Protein AF-A0A316HI38-F1 (afdb_monomer)

Secondary structure (DSSP, 8-state):
------PPPPP---HHHHHHHHHHHHHHHHHHHHTTTTS--------SS-HHHHHHHHHHHT--SS-S-EEEEEEE-S-HHHHHHHHHHHHHHHHHHHHHT-SSEEEEEEE-TT--HHHHHHHHHHHTSTTEEEEEETTEEEEEE---

Structure (mmCIF, N/CA/C/O backbone):
data_AF-A0A316HI38-F1
#
_entry.id   AF-A0A316HI38-F1
#
loop_
_atom_site.group_PDB
_atom_site.id
_atom_site.type_symbol
_atom_site.label_atom_id
_atom_site.label_alt_id
_atom_site.label_comp_id
_atom_site.label_asym_id
_atom_site.label_entity_id
_atom_site.label_seq_id
_atom_site.pdbx_PDB_ins_code
_atom_site.Cartn_x
_atom_site.Cartn_y
_atom_site.Cartn_z
_atom_site.occupancy
_atom_site.B_iso_or_equiv
_atom_site.auth_seq_id
_atom_site.auth_comp_id
_atom_site.auth_asym_id
_atom_site.auth_atom_id
_atom_site.pdbx_PDB_model_num
ATOM 1 N N . MET A 1 1 ? 9.269 25.932 -78.748 1.00 36.50 1 MET A N 1
ATOM 2 C CA . MET A 1 1 ? 9.273 25.016 -77.583 1.00 36.50 1 MET A CA 1
ATOM 3 C C . MET A 1 1 ? 10.674 24.999 -76.986 1.00 36.50 1 MET A C 1
ATOM 5 O O . MET A 1 1 ? 11.593 24.577 -77.672 1.00 36.50 1 MET A O 1
ATOM 9 N N . LYS A 1 2 ? 10.865 25.524 -75.768 1.00 38.91 2 LYS A N 1
ATOM 10 C CA . LYS A 1 2 ? 12.131 25.414 -75.020 1.00 38.91 2 LYS A CA 1
ATOM 11 C C . LYS A 1 2 ? 11.947 24.334 -73.958 1.00 38.91 2 LYS A C 1
ATOM 13 O O . LYS A 1 2 ? 11.088 24.471 -73.094 1.00 38.91 2 LYS A O 1
ATOM 18 N N . ILE A 1 3 ? 12.712 23.255 -74.073 1.00 50.38 3 ILE A N 1
ATOM 19 C CA . ILE A 1 3 ? 12.741 22.153 -73.110 1.00 50.38 3 ILE A CA 1
ATOM 20 C C . ILE A 1 3 ? 13.570 22.635 -71.913 1.00 50.38 3 ILE A C 1
ATOM 22 O O . ILE A 1 3 ? 14.708 23.068 -72.085 1.00 50.38 3 ILE A O 1
ATOM 26 N N . LEU A 1 4 ? 12.977 22.623 -70.718 1.00 57.31 4 LEU A N 1
ATOM 27 C CA . LEU A 1 4 ? 13.650 22.959 -69.464 1.00 57.31 4 LEU A CA 1
ATOM 28 C C . LEU A 1 4 ? 14.751 21.923 -69.195 1.00 57.31 4 LEU A C 1
ATOM 30 O O . LEU A 1 4 ? 14.461 20.767 -68.896 1.00 57.31 4 LEU A O 1
ATOM 34 N N . SER A 1 5 ? 16.016 22.328 -69.309 1.00 60.38 5 SER A N 1
ATOM 35 C CA . SER A 1 5 ? 17.150 21.507 -68.888 1.00 60.38 5 SER A CA 1
ATOM 36 C C . SER A 1 5 ? 17.231 21.513 -67.361 1.00 60.38 5 SER A C 1
ATOM 38 O O . SER A 1 5 ? 17.605 22.523 -66.763 1.00 60.38 5 SER A O 1
ATOM 40 N N . ILE A 1 6 ? 16.876 20.398 -66.725 1.00 65.81 6 ILE A N 1
ATOM 41 C CA . ILE A 1 6 ? 17.069 20.199 -65.286 1.00 65.81 6 ILE A CA 1
ATOM 42 C C . ILE A 1 6 ? 18.576 20.069 -65.041 1.00 65.81 6 ILE A C 1
ATOM 44 O O . ILE A 1 6 ? 19.196 19.080 -65.428 1.00 65.81 6 ILE A O 1
ATOM 48 N N . THR A 1 7 ? 19.186 21.082 -64.432 1.00 66.31 7 THR A N 1
ATOM 49 C CA . THR A 1 7 ? 20.578 21.021 -63.984 1.00 66.31 7 THR A CA 1
ATOM 50 C C . THR A 1 7 ? 20.697 20.042 -62.809 1.00 66.31 7 THR A C 1
ATOM 52 O O . THR A 1 7 ? 19.898 20.111 -61.872 1.00 66.31 7 THR A O 1
ATOM 55 N N . PRO A 1 8 ? 21.670 19.112 -62.814 1.00 66.25 8 PRO A N 1
ATOM 56 C CA . PRO A 1 8 ? 21.827 18.163 -61.719 1.00 66.25 8 PRO A CA 1
ATOM 57 C C . PRO A 1 8 ? 22.230 18.893 -60.431 1.00 66.25 8 PRO A C 1
ATOM 59 O O . PRO A 1 8 ? 23.181 19.676 -60.410 1.00 66.25 8 PRO A O 1
ATOM 62 N N . HIS A 1 9 ? 21.501 18.628 -59.344 1.00 67.31 9 HIS A N 1
ATOM 63 C CA . HIS A 1 9 ? 21.773 19.204 -58.029 1.00 67.31 9 HIS A CA 1
ATOM 64 C C . HIS A 1 9 ? 23.170 18.783 -57.540 1.00 67.31 9 HIS A C 1
ATOM 66 O O . HIS A 1 9 ? 23.502 17.597 -57.487 1.00 67.31 9 HIS A O 1
ATOM 72 N N . LYS A 1 10 ? 24.001 19.756 -57.152 1.00 66.81 10 LYS A N 1
ATOM 73 C CA . LYS A 1 10 ? 25.351 19.515 -56.621 1.00 66.81 10 LYS A CA 1
ATOM 74 C C . LYS A 1 10 ? 25.238 18.785 -55.273 1.00 66.81 10 LYS A C 1
ATOM 76 O O . LYS A 1 10 ? 24.466 19.213 -54.416 1.00 66.81 10 LYS A O 1
ATOM 81 N N . ARG A 1 11 ? 25.954 17.669 -55.074 1.00 64.50 11 ARG A N 1
ATOM 82 C CA . ARG A 1 11 ? 25.925 16.922 -53.799 1.00 64.50 11 ARG A CA 1
ATOM 83 C C . ARG A 1 11 ? 26.519 17.787 -52.687 1.00 64.50 11 ARG A C 1
ATOM 85 O O . ARG A 1 11 ? 27.689 18.155 -52.750 1.00 64.50 11 ARG A O 1
ATOM 92 N N . VAL A 1 12 ? 25.716 18.105 -51.677 1.00 67.88 12 VAL A N 1
ATOM 93 C CA . VAL A 1 12 ? 26.179 18.803 -50.475 1.00 67.88 12 VAL A CA 1
ATOM 94 C C . VAL A 1 12 ? 26.762 17.750 -49.529 1.00 67.88 12 VAL A C 1
ATOM 96 O O . VAL A 1 12 ? 26.020 17.049 -48.847 1.00 67.88 12 VAL A O 1
ATOM 99 N N . SER A 1 13 ? 28.089 17.596 -49.507 1.00 67.06 13 SER A N 1
ATOM 100 C CA . SER A 1 13 ? 28.767 16.783 -48.486 1.00 67.06 13 SER A CA 1
ATOM 101 C C . SER A 1 13 ? 28.837 17.575 -47.185 1.00 67.06 13 SER A C 1
ATOM 103 O O . SER A 1 13 ? 29.792 18.305 -46.936 1.00 67.06 13 SER A O 1
ATOM 105 N N . TYR A 1 14 ? 27.797 17.456 -46.363 1.00 68.50 14 TYR A N 1
ATOM 106 C CA . TYR A 1 14 ? 27.728 18.091 -45.048 1.00 68.50 14 TYR A CA 1
ATOM 107 C C . TYR A 1 14 ? 28.267 17.142 -43.965 1.00 68.50 14 TYR A C 1
ATOM 109 O O . TYR A 1 14 ? 27.553 16.667 -43.083 1.00 68.50 14 TYR A O 1
ATOM 117 N N . THR A 1 15 ? 29.561 16.839 -44.059 1.00 71.75 15 THR A N 1
ATOM 118 C CA . THR A 1 15 ? 30.320 16.012 -43.108 1.00 71.75 15 THR A CA 1
ATOM 119 C C . THR A 1 15 ? 30.209 16.459 -41.642 1.00 71.75 15 THR A C 1
ATOM 121 O O . THR A 1 15 ? 29.993 15.587 -40.799 1.00 71.75 15 THR A O 1
ATOM 124 N N . PRO A 1 16 ? 30.279 17.761 -41.283 1.00 76.56 16 PRO A N 1
ATOM 125 C CA . PRO A 1 16 ? 30.122 18.166 -39.883 1.00 76.56 16 PRO A CA 1
ATOM 126 C C . PRO A 1 16 ? 28.697 17.950 -39.352 1.00 76.56 16 PRO A C 1
ATOM 128 O O . PRO A 1 16 ? 28.524 17.629 -38.177 1.00 76.56 16 PRO A O 1
ATOM 131 N N . GLY A 1 17 ? 27.671 18.040 -40.205 1.00 75.25 17 GLY A N 1
ATOM 132 C CA . GLY A 1 17 ? 26.301 17.732 -39.791 1.00 75.25 17 GLY A CA 1
ATOM 133 C C . GLY A 1 17 ? 26.053 16.252 -39.571 1.00 75.25 17 GLY A C 1
ATOM 134 O O . GLY A 1 17 ? 25.304 15.914 -38.668 1.00 75.25 17 GLY A O 1
ATOM 135 N N . LEU A 1 18 ? 26.713 15.369 -40.326 1.00 81.44 18 LEU A N 1
ATOM 136 C CA . LEU A 1 18 ? 26.660 13.924 -40.079 1.00 81.44 18 LEU A CA 1
ATOM 137 C C . LEU A 1 18 ? 27.252 13.560 -38.713 1.00 81.44 18 LEU A C 1
ATOM 139 O O . LEU A 1 18 ? 26.682 12.741 -37.996 1.00 81.44 18 LEU A O 1
ATOM 143 N N . ILE A 1 19 ? 28.351 14.212 -38.325 1.00 83.94 19 ILE A N 1
ATOM 144 C CA . ILE A 1 19 ? 28.942 14.042 -36.992 1.00 83.94 19 ILE A CA 1
ATOM 145 C C . ILE A 1 19 ? 27.967 14.538 -35.921 1.00 83.94 19 ILE A C 1
ATOM 147 O O . ILE A 1 19 ? 27.699 13.818 -34.964 1.00 83.94 19 ILE A O 1
ATOM 151 N N . SER A 1 20 ? 27.385 15.728 -36.098 1.00 85.25 20 SER A N 1
ATOM 152 C CA . SER A 1 20 ? 26.394 16.274 -35.161 1.00 85.25 20 SER A CA 1
ATOM 153 C C . SER A 1 20 ? 25.150 15.383 -35.043 1.00 85.25 20 SER A C 1
ATOM 155 O O . SER A 1 20 ? 24.685 15.124 -33.934 1.00 85.25 20 SER A O 1
ATOM 157 N N . LEU A 1 21 ? 24.669 14.838 -36.164 1.00 83.88 21 LEU A N 1
ATOM 158 C CA . LEU A 1 21 ? 23.489 13.978 -36.231 1.00 83.88 21 LEU A CA 1
ATOM 159 C C . LEU A 1 21 ? 23.661 12.680 -35.433 1.00 83.88 21 LEU A C 1
ATOM 161 O O . LEU A 1 21 ? 22.684 12.166 -34.901 1.00 83.88 21 LEU A O 1
ATOM 165 N N . ILE A 1 22 ? 24.888 12.163 -35.328 1.00 87.38 22 ILE A N 1
ATOM 166 C CA . ILE A 1 22 ? 25.195 10.951 -34.556 1.00 87.38 22 ILE A CA 1
ATOM 167 C C . ILE A 1 22 ? 25.560 11.302 -33.109 1.00 87.38 22 ILE A C 1
ATOM 169 O O . ILE A 1 22 ? 25.130 10.626 -32.176 1.00 87.38 22 ILE A O 1
ATOM 173 N N . LEU A 1 23 ? 26.330 12.371 -32.896 1.00 92.50 23 LEU A N 1
ATOM 174 C CA . LEU A 1 23 ? 26.828 12.736 -31.571 1.00 92.50 23 LEU A CA 1
ATOM 175 C C . LEU A 1 23 ? 25.701 13.195 -30.640 1.00 92.50 23 LEU A C 1
ATOM 177 O O . LEU A 1 23 ? 25.689 12.835 -29.466 1.00 92.50 23 LEU A O 1
ATOM 181 N N . LEU A 1 24 ? 24.741 13.964 -31.157 1.00 89.88 24 LEU A N 1
ATOM 182 C CA . LEU A 1 24 ? 23.651 14.534 -30.368 1.00 89.88 24 LEU A CA 1
ATOM 183 C C . LEU A 1 24 ? 22.733 13.468 -29.729 1.00 89.88 24 LEU A C 1
ATOM 185 O O . LEU A 1 24 ? 22.514 13.543 -28.517 1.00 89.88 24 LEU A O 1
ATOM 189 N N . PRO A 1 25 ? 22.233 12.445 -30.456 1.00 89.25 25 PRO A N 1
ATOM 190 C CA . PRO A 1 25 ? 21.433 11.385 -29.844 1.00 89.25 25 PRO A CA 1
ATOM 191 C C . PRO A 1 25 ? 22.247 10.517 -28.879 1.00 89.25 25 PRO A C 1
ATOM 193 O O . PRO A 1 25 ? 21.729 10.143 -27.829 1.00 89.25 25 PRO A O 1
ATOM 196 N N . VAL A 1 26 ? 23.524 10.242 -29.167 1.00 93.25 26 VAL A N 1
ATOM 197 C CA . VAL A 1 26 ? 24.386 9.471 -28.253 1.00 93.25 26 VAL A CA 1
ATOM 198 C C . VAL A 1 26 ? 24.624 10.235 -26.949 1.00 93.25 26 VAL A C 1
ATOM 200 O O . VAL A 1 26 ? 24.457 9.670 -25.869 1.00 93.25 26 VAL A O 1
ATOM 203 N N . LEU A 1 27 ? 24.942 11.530 -27.028 1.00 92.50 27 LEU A N 1
ATOM 204 C CA . LEU A 1 27 ? 25.118 12.384 -25.852 1.00 92.50 27 LEU A CA 1
ATOM 205 C C . LEU A 1 27 ? 23.819 12.476 -25.036 1.00 92.50 27 LEU A C 1
ATOM 207 O O . LEU A 1 27 ? 23.855 12.402 -23.809 1.00 92.50 27 LEU A O 1
ATOM 211 N N . CYS A 1 28 ? 22.671 12.575 -25.714 1.00 88.62 28 CYS A N 1
ATOM 212 C CA . CYS A 1 28 ? 21.353 12.574 -25.086 1.00 88.62 28 CYS A CA 1
ATOM 213 C C . CYS A 1 28 ? 21.091 11.271 -24.314 1.00 88.62 28 CYS A C 1
ATOM 215 O O . CYS A 1 28 ? 20.712 11.312 -23.143 1.00 88.62 28 CYS A O 1
ATOM 217 N N . LEU A 1 29 ? 21.367 10.111 -24.918 1.00 90.81 29 LEU A N 1
ATOM 218 C CA . LEU A 1 29 ? 21.215 8.813 -24.254 1.00 90.81 29 LEU A CA 1
ATOM 219 C C . LEU A 1 29 ? 22.140 8.675 -23.040 1.00 90.81 29 LEU A C 1
ATOM 221 O O . LEU A 1 29 ? 21.691 8.238 -21.981 1.00 90.81 29 LEU A O 1
ATOM 225 N N . VAL A 1 30 ? 23.405 9.090 -23.158 1.00 91.25 30 VAL A N 1
ATOM 226 C CA . VAL A 1 30 ? 24.363 9.069 -22.041 1.00 91.25 30 VAL A CA 1
ATOM 227 C C . VAL A 1 30 ? 23.895 9.975 -20.901 1.00 91.25 30 VAL A C 1
ATOM 229 O O . VAL A 1 30 ? 23.913 9.562 -19.741 1.00 91.25 30 VAL A O 1
ATOM 232 N N . PHE A 1 31 ? 23.427 11.183 -21.217 1.00 91.12 31 PHE A N 1
ATOM 233 C CA . PHE A 1 31 ? 22.903 12.124 -20.230 1.00 91.12 31 PHE A CA 1
ATOM 234 C C . PHE A 1 31 ? 21.671 11.563 -19.504 1.00 91.12 31 PHE A C 1
ATOM 236 O O . PHE A 1 31 ? 21.617 11.553 -18.273 1.00 91.12 31 PHE A O 1
ATOM 243 N N . LEU A 1 32 ? 20.705 11.019 -20.248 1.00 86.06 32 LEU A N 1
ATOM 244 C CA . LEU A 1 32 ? 19.498 10.409 -19.683 1.00 86.06 32 LEU A CA 1
ATOM 245 C C . LEU A 1 32 ? 19.809 9.154 -18.846 1.00 86.06 32 LEU A C 1
ATOM 247 O O . LEU A 1 32 ? 19.159 8.914 -17.823 1.00 86.06 32 LEU A O 1
ATOM 251 N N . HIS A 1 33 ? 20.832 8.387 -19.231 1.00 85.19 33 HIS A N 1
ATOM 252 C CA . HIS A 1 33 ? 21.315 7.237 -18.469 1.00 85.19 33 HIS A CA 1
ATOM 253 C C . HIS A 1 33 ? 21.944 7.654 -17.131 1.00 85.19 33 HIS A C 1
ATOM 255 O O . HIS A 1 33 ? 21.612 7.075 -16.095 1.00 85.19 33 HIS A O 1
ATOM 261 N N . GLN A 1 34 ? 22.784 8.697 -17.110 1.00 85.19 34 GLN A N 1
ATOM 262 C CA . GLN A 1 34 ? 23.355 9.235 -15.863 1.00 85.19 34 GLN A CA 1
ATOM 263 C C . GLN A 1 34 ? 22.271 9.736 -14.899 1.00 85.19 34 GLN A C 1
ATOM 265 O O . GLN A 1 34 ? 22.357 9.517 -13.691 1.00 85.19 34 GLN A O 1
ATOM 270 N N . GLN A 1 35 ? 21.205 10.328 -15.440 1.00 82.38 35 GLN A N 1
ATOM 271 C CA . GLN A 1 35 ? 20.041 10.785 -14.678 1.00 82.38 35 GLN A CA 1
ATOM 272 C C . GLN A 1 35 ? 19.120 9.639 -14.214 1.00 82.38 35 GLN A C 1
ATOM 274 O O . GLN A 1 35 ? 18.066 9.896 -13.632 1.00 82.38 35 GLN A O 1
ATOM 279 N N . LYS A 1 36 ? 19.488 8.369 -14.465 1.00 76.88 36 LYS A N 1
ATOM 280 C CA . LYS A 1 36 ? 18.723 7.163 -14.097 1.00 76.88 36 LYS A CA 1
ATOM 281 C C . LYS A 1 36 ? 17.269 7.184 -14.606 1.00 76.88 36 LYS A C 1
ATOM 283 O O . LYS A 1 36 ? 16.421 6.495 -14.044 1.00 76.88 36 LYS A O 1
ATOM 288 N N . LYS A 1 37 ? 16.976 7.937 -15.676 1.00 69.69 37 LYS A N 1
ATOM 289 C CA . LYS A 1 37 ? 15.613 8.113 -16.216 1.00 69.69 37 LYS A CA 1
ATOM 290 C C . LYS A 1 37 ? 15.070 6.865 -16.914 1.00 69.69 37 LYS A C 1
ATOM 292 O O . LYS A 1 37 ? 13.863 6.712 -17.011 1.00 69.69 37 LYS A O 1
ATOM 297 N N . PHE A 1 38 ? 15.947 5.955 -17.339 1.00 68.88 38 PHE A N 1
ATOM 298 C CA . PHE A 1 38 ? 15.568 4.659 -17.917 1.00 68.88 38 PHE A CA 1
ATOM 299 C C . PHE A 1 38 ? 15.366 3.554 -16.879 1.00 68.88 38 PHE A C 1
ATOM 301 O O . PHE A 1 38 ? 15.211 2.389 -17.242 1.00 68.88 38 PHE A O 1
ATOM 308 N N . LYS A 1 39 ? 15.386 3.876 -15.579 1.00 64.25 39 LYS A N 1
ATOM 309 C CA . LYS A 1 39 ? 14.939 2.905 -14.585 1.00 64.25 39 LYS A CA 1
ATOM 310 C C . LYS A 1 39 ? 13.466 2.631 -14.842 1.00 64.25 39 LYS A C 1
ATOM 312 O O . LYS A 1 39 ? 12.652 3.544 -14.768 1.00 64.25 39 LYS A O 1
ATOM 317 N N . HIS A 1 40 ? 13.150 1.375 -15.137 1.00 51.53 40 HIS A N 1
ATOM 318 C CA . HIS A 1 40 ? 11.783 0.887 -15.194 1.00 51.53 40 HIS A CA 1
ATOM 319 C C . HIS A 1 40 ? 11.173 1.004 -13.795 1.00 51.53 40 HIS A C 1
ATOM 321 O O . HIS A 1 40 ? 11.257 0.095 -12.970 1.00 51.53 40 HIS A O 1
ATOM 327 N N . THR A 1 41 ? 10.616 2.169 -13.493 1.00 53.22 41 THR A N 1
ATOM 328 C CA . THR A 1 41 ? 9.783 2.366 -12.321 1.00 53.22 41 THR A CA 1
ATOM 329 C C . THR A 1 41 ? 8.429 1.778 -12.687 1.00 53.22 41 THR A C 1
ATOM 331 O O . THR A 1 41 ? 7.642 2.411 -13.385 1.00 53.22 41 THR A O 1
ATOM 334 N N . GLY A 1 42 ? 8.177 0.534 -12.279 1.00 49.53 42 GLY A N 1
ATOM 335 C CA . GLY A 1 42 ? 6.847 -0.075 -12.335 1.00 49.53 42 GLY A CA 1
ATOM 336 C C . GLY A 1 42 ? 5.937 0.571 -11.294 1.00 49.53 42 GLY A C 1
ATOM 337 O O . GLY A 1 42 ? 5.467 -0.106 -10.390 1.00 49.53 42 GLY A O 1
ATOM 338 N N . VAL A 1 43 ? 5.785 1.892 -11.357 1.00 50.31 43 VAL A N 1
ATOM 339 C CA . VAL A 1 43 ? 5.073 2.681 -10.357 1.00 50.31 43 VAL A CA 1
ATOM 340 C C . VAL A 1 43 ? 3.772 3.188 -10.940 1.00 50.31 43 VAL A C 1
ATOM 342 O O . VAL A 1 43 ? 3.733 3.846 -11.978 1.00 50.31 43 VAL A O 1
ATOM 345 N N . LEU A 1 44 ? 2.700 2.860 -10.231 1.00 48.66 44 LEU A N 1
ATOM 346 C CA . LEU A 1 44 ? 1.444 3.572 -10.311 1.00 48.66 44 LEU A CA 1
ATOM 347 C C . LEU A 1 44 ? 1.598 4.825 -9.444 1.00 48.66 44 LEU A C 1
ATOM 349 O O . LEU A 1 44 ? 1.695 4.718 -8.223 1.00 48.66 44 LEU A O 1
ATOM 353 N N . ASP A 1 45 ? 1.652 5.997 -10.071 1.00 45.91 45 ASP A N 1
ATOM 354 C CA . ASP A 1 45 ? 1.699 7.273 -9.359 1.00 45.91 45 ASP A CA 1
ATOM 355 C C . ASP A 1 45 ? 0.290 7.598 -8.837 1.00 45.91 45 ASP A C 1
ATOM 357 O O . ASP A 1 45 ? -0.536 8.203 -9.523 1.00 45.91 45 ASP A O 1
ATOM 361 N N . ILE A 1 46 ? -0.042 7.095 -7.644 1.00 53.59 46 ILE A N 1
ATOM 362 C CA . ILE A 1 46 ? -1.265 7.501 -6.949 1.00 53.59 46 ILE A CA 1
ATOM 363 C C . ILE A 1 46 ? -0.969 8.819 -6.248 1.00 53.59 46 ILE A C 1
ATOM 365 O O . ILE A 1 46 ? -0.512 8.850 -5.107 1.00 53.59 46 ILE A O 1
ATOM 369 N N . GLY A 1 47 ? -1.243 9.918 -6.943 1.00 51.56 47 GLY A N 1
ATOM 370 C CA . GLY A 1 47 ? -1.154 11.255 -6.376 1.00 51.56 47 GLY A CA 1
ATOM 371 C C . GLY A 1 47 ? -2.200 11.470 -5.282 1.00 51.56 47 GLY A C 1
ATOM 372 O O . GLY A 1 47 ? -3.287 11.976 -5.549 1.00 51.56 47 GLY A O 1
ATOM 373 N N . ILE A 1 48 ? -1.863 11.140 -4.036 1.00 54.88 48 ILE A N 1
ATOM 374 C CA . ILE A 1 48 ? -2.501 11.716 -2.849 1.00 54.88 48 ILE A CA 1
ATOM 375 C C . ILE A 1 48 ? -1.379 12.280 -1.985 1.00 54.88 48 ILE A C 1
ATOM 377 O O . ILE A 1 48 ? -0.793 11.590 -1.160 1.00 54.88 48 ILE A O 1
ATOM 381 N N . VAL A 1 49 ? -1.112 13.566 -2.226 1.00 51.00 49 VAL A N 1
ATOM 382 C CA . VAL A 1 49 ? -0.036 14.383 -1.650 1.00 51.00 49 VAL A CA 1
ATOM 383 C C . VAL A 1 49 ? 1.353 13.949 -2.122 1.00 51.00 49 VAL A C 1
ATOM 385 O O . VAL A 1 49 ? 1.911 12.960 -1.663 1.00 51.00 49 VAL A O 1
ATOM 388 N N . ASP A 1 50 ? 1.925 14.751 -3.023 1.00 51.12 50 ASP A N 1
ATOM 389 C CA . ASP A 1 50 ? 3.349 14.721 -3.364 1.00 51.12 50 ASP A CA 1
ATOM 390 C C . ASP A 1 50 ? 4.178 14.593 -2.062 1.00 51.12 50 ASP A C 1
ATOM 392 O O . ASP A 1 50 ? 4.011 15.430 -1.166 1.00 51.12 50 ASP A O 1
ATOM 396 N N . PRO A 1 51 ? 5.025 13.557 -1.903 1.00 56.34 51 PRO A N 1
ATOM 397 C CA . PRO A 1 51 ? 5.769 13.304 -0.669 1.00 56.34 51 PRO A CA 1
ATOM 398 C C . PRO A 1 51 ? 6.651 14.477 -0.235 1.00 56.34 51 PRO A C 1
ATOM 400 O O . PRO A 1 51 ? 6.856 14.681 0.966 1.00 56.34 51 PRO A O 1
ATOM 403 N N . ASP A 1 52 ? 7.155 15.263 -1.187 1.00 57.09 52 ASP A N 1
ATOM 404 C CA . ASP A 1 52 ? 7.958 16.449 -0.918 1.00 57.09 52 ASP A CA 1
ATOM 405 C C . ASP A 1 52 ? 7.071 17.609 -0.460 1.00 57.09 52 ASP A C 1
ATOM 407 O O . ASP A 1 52 ? 7.400 18.270 0.526 1.00 57.09 52 ASP A O 1
ATOM 411 N N . ILE A 1 53 ? 5.890 17.803 -1.057 1.00 54.56 53 ILE A N 1
ATOM 412 C CA . ILE A 1 53 ? 4.899 18.785 -0.573 1.00 54.56 53 ILE A CA 1
ATOM 413 C C . ILE A 1 53 ? 4.372 18.382 0.810 1.00 54.56 53 ILE A C 1
ATOM 415 O O . ILE A 1 53 ? 4.270 19.224 1.704 1.00 54.56 53 ILE A O 1
ATOM 419 N N . GLY A 1 54 ? 4.109 17.094 1.028 1.00 59.38 54 GLY A N 1
ATOM 420 C CA . GLY A 1 54 ? 3.736 16.518 2.315 1.00 59.38 54 GLY A CA 1
ATOM 421 C C . GLY A 1 54 ? 4.817 16.738 3.369 1.00 59.38 54 GLY A C 1
ATOM 422 O O . G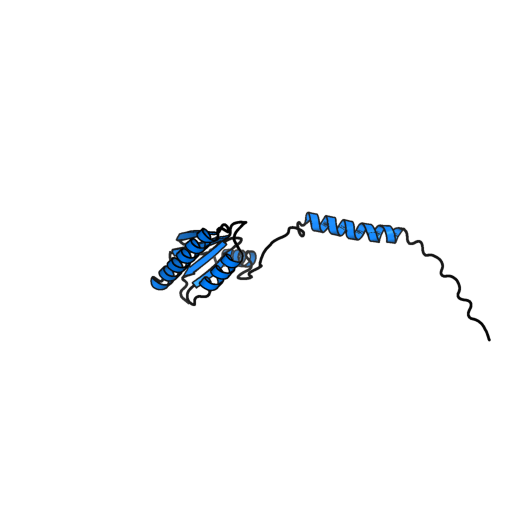LY A 1 54 ? 4.500 17.171 4.473 1.00 59.38 54 GLY A O 1
ATOM 423 N N . ARG A 1 55 ? 6.100 16.546 3.029 1.00 57.50 55 ARG A N 1
ATOM 424 C C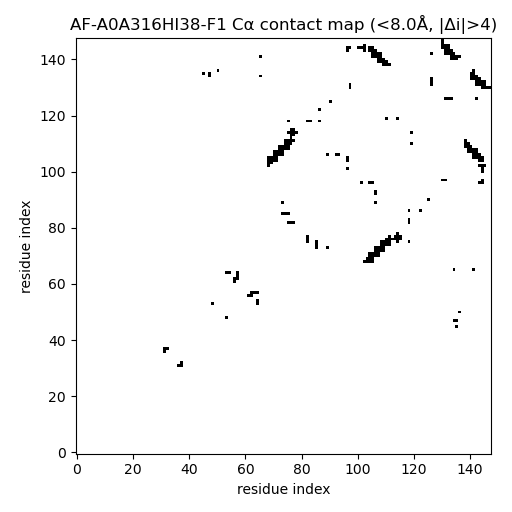A . ARG A 1 55 ? 7.245 16.846 3.909 1.00 57.50 55 ARG A CA 1
ATOM 425 C C . ARG A 1 55 ? 7.403 18.332 4.199 1.00 57.50 55 ARG A C 1
ATOM 427 O O . ARG A 1 55 ? 7.676 18.694 5.342 1.00 57.50 55 ARG A O 1
ATOM 434 N N . ILE A 1 56 ? 7.245 19.196 3.199 1.00 57.94 56 ILE A N 1
ATOM 435 C CA . ILE A 1 56 ? 7.343 20.653 3.358 1.00 57.94 56 ILE A CA 1
ATOM 436 C C . ILE A 1 56 ? 6.208 21.157 4.259 1.00 57.94 56 ILE A C 1
ATOM 438 O O . ILE A 1 56 ? 6.459 21.920 5.193 1.00 57.94 56 ILE A O 1
ATOM 442 N N . MET A 1 57 ? 4.981 20.680 4.042 1.00 55.53 57 MET A N 1
ATOM 443 C CA . MET A 1 57 ? 3.813 20.991 4.871 1.00 55.53 57 MET A CA 1
ATOM 444 C C . MET A 1 57 ? 3.963 20.415 6.285 1.00 55.53 57 MET A C 1
ATOM 446 O O . MET A 1 57 ? 3.770 21.136 7.259 1.00 55.53 57 MET A O 1
ATOM 450 N N . ALA A 1 58 ? 4.401 19.163 6.423 1.00 59.91 58 ALA A N 1
ATOM 451 C CA . ALA A 1 58 ? 4.702 18.530 7.708 1.00 59.91 58 ALA A CA 1
ATOM 452 C C . ALA A 1 58 ? 5.745 19.317 8.512 1.00 59.91 58 ALA A C 1
ATOM 454 O O . ALA A 1 58 ? 5.578 19.533 9.710 1.00 59.91 58 ALA A O 1
ATOM 455 N N . LYS A 1 59 ? 6.806 19.793 7.850 1.00 60.84 59 LYS A N 1
ATOM 456 C CA . LYS A 1 59 ? 7.878 20.576 8.476 1.00 60.84 59 LYS A CA 1
ATOM 457 C C . LYS A 1 59 ? 7.421 21.985 8.859 1.00 60.84 59 LYS A C 1
ATOM 459 O O . LYS A 1 59 ? 7.853 22.492 9.887 1.00 60.84 59 LYS A O 1
ATOM 464 N N . LYS A 1 60 ? 6.548 22.603 8.057 1.00 60.38 60 LYS A N 1
ATOM 465 C CA . LYS A 1 60 ? 6.010 23.953 8.297 1.00 60.38 60 LYS A CA 1
ATOM 466 C C . LYS A 1 60 ? 4.910 23.983 9.365 1.00 60.38 60 LYS A C 1
ATOM 468 O O . LYS A 1 60 ? 4.824 24.954 10.106 1.00 60.38 60 LYS A O 1
ATOM 473 N N . TYR A 1 61 ? 4.092 22.935 9.449 1.00 63.59 61 TYR A N 1
ATOM 474 C CA . TYR A 1 61 ? 2.944 22.839 10.360 1.00 63.59 61 TYR A CA 1
ATOM 475 C C . TYR A 1 61 ? 3.143 21.819 11.496 1.00 63.59 61 TYR A C 1
ATOM 477 O O . TYR A 1 61 ? 2.199 21.520 12.221 1.00 63.59 61 TYR A O 1
ATOM 485 N N . HIS A 1 62 ? 4.358 21.278 11.657 1.00 60.06 62 HIS A N 1
ATOM 486 C CA . HIS A 1 62 ? 4.725 20.266 12.660 1.00 60.06 62 HIS A CA 1
ATOM 487 C C . HIS A 1 62 ? 3.816 19.020 12.698 1.00 60.06 62 HIS A C 1
ATOM 489 O O . HIS A 1 62 ? 3.679 18.377 13.739 1.00 60.06 62 HIS A O 1
ATOM 495 N N . PHE A 1 63 ? 3.205 18.642 11.575 1.00 65.25 63 PHE A N 1
ATOM 496 C CA . PHE A 1 63 ? 2.329 17.472 11.510 1.00 65.25 63 PHE A CA 1
ATOM 497 C C . PHE A 1 63 ? 3.074 16.268 10.922 1.00 65.25 63 PHE A C 1
ATOM 499 O O . PHE A 1 63 ? 3.634 16.369 9.836 1.00 65.25 63 PHE A O 1
ATOM 506 N N . LYS A 1 64 ? 3.096 15.119 11.612 1.00 68.06 64 LYS A N 1
ATOM 507 C CA . LYS A 1 64 ? 3.696 13.878 11.082 1.00 68.06 64 LYS A CA 1
ATOM 508 C C . LYS A 1 64 ? 2.708 13.180 10.141 1.00 68.06 64 LYS A C 1
ATOM 510 O O . LYS A 1 64 ? 1.561 12.950 10.518 1.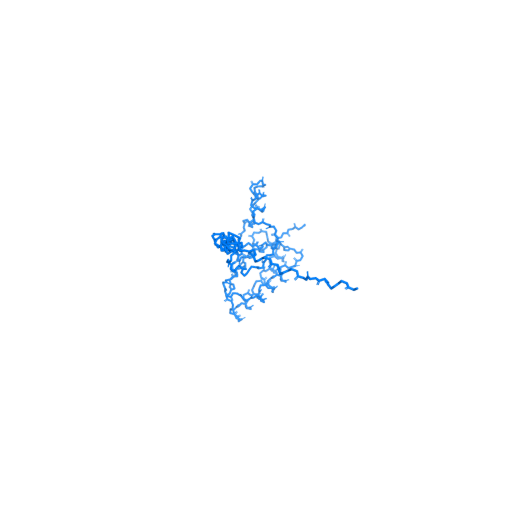00 68.06 64 LYS A O 1
ATOM 515 N N . ILE A 1 65 ? 3.164 12.838 8.936 1.00 71.56 65 ILE A N 1
ATOM 516 C CA . ILE A 1 65 ? 2.422 12.025 7.964 1.00 71.56 65 ILE A CA 1
ATOM 517 C C . ILE A 1 65 ? 3.248 10.752 7.718 1.00 71.56 65 ILE A C 1
ATOM 519 O O . ILE A 1 65 ? 4.391 10.873 7.272 1.00 71.56 65 ILE A O 1
ATOM 523 N N . PRO A 1 66 ? 2.723 9.557 8.033 1.00 74.88 66 PRO A N 1
ATOM 524 C CA . PRO A 1 66 ? 1.433 9.305 8.673 1.00 74.88 66 PRO A CA 1
ATOM 525 C C . PRO A 1 66 ? 1.474 9.719 10.165 1.00 74.88 66 PRO A C 1
ATOM 527 O O . PRO A 1 66 ? 2.561 9.860 10.736 1.00 74.88 66 PRO A O 1
ATOM 530 N N . PRO A 1 67 ? 0.320 9.954 10.819 1.00 79.44 67 PRO A N 1
ATOM 531 C CA . PRO A 1 67 ? 0.289 10.310 12.236 1.00 79.44 67 PRO A CA 1
ATOM 532 C C . PRO A 1 67 ? 0.888 9.186 13.086 1.00 79.44 67 PRO A C 1
ATOM 534 O O . PRO A 1 67 ? 0.741 8.008 12.763 1.00 79.44 67 PRO A O 1
ATOM 537 N N . GLU A 1 68 ? 1.532 9.542 14.194 1.00 83.56 68 GLU A N 1
ATOM 538 C CA . GLU A 1 68 ? 2.135 8.572 15.109 1.00 83.56 68 GLU A CA 1
ATOM 539 C C . GLU A 1 68 ? 1.030 7.785 15.833 1.0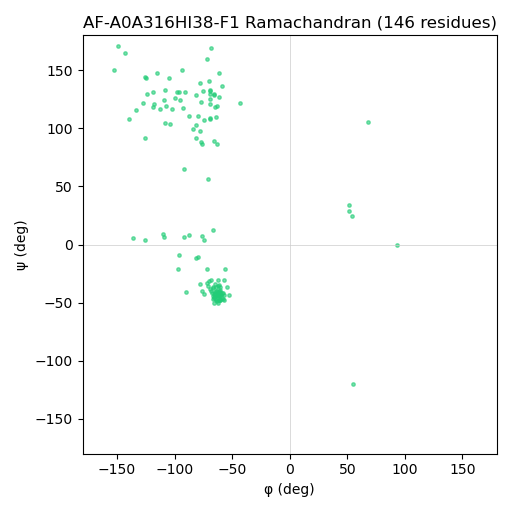0 83.56 68 GLU A C 1
ATOM 541 O O . GLU A 1 68 ? 0.280 8.328 16.644 1.00 83.56 68 GLU A O 1
ATOM 546 N N . ARG A 1 69 ? 0.877 6.514 15.454 1.00 85.81 69 ARG A N 1
ATOM 547 C CA . ARG A 1 69 ? -0.145 5.574 15.931 1.00 85.81 69 ARG A CA 1
ATOM 548 C C . ARG A 1 69 ? 0.467 4.181 16.033 1.00 85.81 69 ARG A C 1
ATOM 550 O O . ARG A 1 69 ? 1.530 3.924 15.469 1.00 85.81 69 ARG A O 1
ATOM 557 N N . ASN A 1 70 ? -0.209 3.272 16.727 1.00 90.00 70 ASN A N 1
ATOM 558 C CA . ASN A 1 70 ? 0.182 1.871 16.741 1.00 90.00 70 ASN A CA 1
ATOM 559 C C . ASN A 1 70 ? -0.355 1.188 15.473 1.00 90.00 70 ASN A C 1
ATOM 561 O O . ASN A 1 70 ? -1.559 0.946 15.362 1.00 90.00 70 ASN A O 1
ATOM 565 N N . TYR A 1 71 ? 0.535 0.958 14.504 1.00 91.00 71 TYR A N 1
ATOM 566 C CA . TYR A 1 71 ? 0.192 0.354 13.219 1.00 91.00 71 TYR A CA 1
ATOM 567 C C . TYR A 1 71 ? 0.388 -1.160 13.248 1.00 91.00 71 TYR A C 1
ATOM 569 O O . TYR A 1 71 ? 1.516 -1.645 13.367 1.00 91.00 71 TYR A O 1
ATOM 577 N N . ALA A 1 72 ? -0.700 -1.905 13.057 1.00 92.81 72 ALA A N 1
ATOM 578 C CA . ALA A 1 72 ? -0.613 -3.321 12.729 1.00 92.81 72 ALA A CA 1
ATOM 579 C C . ALA A 1 72 ? -0.057 -3.468 11.306 1.00 92.81 72 ALA A C 1
ATOM 581 O O . ALA A 1 72 ? -0.534 -2.805 10.386 1.00 92.81 72 ALA A O 1
ATOM 582 N N . LYS A 1 73 ? 0.967 -4.305 11.119 1.00 93.56 73 LYS A N 1
ATOM 583 C CA . LYS A 1 73 ? 1.628 -4.491 9.819 1.00 93.56 73 LYS A CA 1
ATOM 584 C C . LYS A 1 73 ? 1.094 -5.725 9.109 1.00 93.56 73 LYS A C 1
ATOM 586 O O . LYS A 1 73 ? 1.055 -6.805 9.693 1.00 93.56 73 LYS A O 1
ATOM 591 N N . VAL A 1 74 ? 0.746 -5.564 7.840 1.00 93.69 74 VAL A N 1
ATOM 592 C CA . VAL A 1 74 ? 0.291 -6.633 6.952 1.00 93.69 74 VAL A CA 1
ATOM 593 C C . VAL A 1 74 ? 1.144 -6.589 5.691 1.00 93.69 74 VAL A C 1
ATOM 595 O O . VAL A 1 74 ? 1.181 -5.566 5.015 1.00 93.69 74 VAL A O 1
ATOM 598 N N . ASN A 1 75 ? 1.827 -7.692 5.380 1.00 93.62 75 ASN A N 1
ATOM 599 C CA . ASN A 1 75 ? 2.780 -7.762 4.273 1.00 93.62 75 ASN A CA 1
ATOM 600 C C . ASN A 1 75 ? 2.253 -8.686 3.174 1.00 93.62 75 ASN A C 1
ATOM 602 O O . ASN A 1 75 ? 2.123 -9.888 3.396 1.00 93.62 75 ASN A O 1
ATOM 606 N N . PHE A 1 76 ? 2.011 -8.141 1.986 1.00 92.00 76 PHE A N 1
ATOM 607 C CA . PHE A 1 76 ? 1.602 -8.907 0.810 1.00 92.00 76 PHE A CA 1
ATOM 608 C C . PHE A 1 76 ? 2.825 -9.339 -0.000 1.00 92.00 76 PHE A C 1
ATOM 610 O O . PHE A 1 76 ? 3.692 -8.518 -0.306 1.00 92.00 76 PHE A O 1
ATOM 617 N N . ASN A 1 77 ? 2.902 -10.623 -0.363 1.00 89.75 77 ASN A N 1
ATOM 618 C CA . ASN A 1 77 ? 4.063 -11.190 -1.063 1.00 89.75 77 ASN A CA 1
ATOM 619 C C . ASN A 1 77 ? 3.720 -11.903 -2.380 1.00 89.75 77 ASN A C 1
ATOM 621 O O . ASN A 1 77 ? 4.612 -12.472 -3.005 1.00 89.75 77 ASN A O 1
ATOM 625 N N . GLY A 1 78 ? 2.454 -11.879 -2.806 1.00 84.88 78 GLY A N 1
ATOM 626 C CA . GLY A 1 78 ? 2.006 -12.486 -4.058 1.00 84.88 78 GLY A CA 1
ATOM 627 C C . GLY A 1 78 ? 1.483 -13.917 -3.927 1.00 84.88 78 GLY A C 1
ATOM 628 O O . GLY A 1 78 ? 1.055 -14.502 -4.930 1.00 84.88 78 GLY A O 1
ATOM 629 N N . SER A 1 79 ? 1.477 -14.496 -2.722 1.00 88.31 79 SER A N 1
ATOM 630 C CA . SER A 1 79 ? 0.836 -15.786 -2.457 1.00 88.31 79 SER A CA 1
ATOM 631 C C . SER A 1 79 ? -0.685 -15.657 -2.541 1.00 88.31 79 SER A C 1
ATOM 633 O O . SER A 1 79 ? -1.286 -14.910 -1.782 1.00 88.31 79 SER A O 1
ATOM 635 N N . ILE A 1 80 ? -1.340 -16.411 -3.430 1.00 81.56 80 ILE A N 1
ATOM 636 C CA . ILE A 1 80 ? -2.794 -16.285 -3.663 1.00 81.56 80 ILE A CA 1
ATOM 637 C C . ILE A 1 80 ? -3.604 -16.582 -2.395 1.00 81.56 80 ILE A C 1
ATOM 639 O O . ILE A 1 80 ? -4.521 -15.838 -2.058 1.00 81.56 80 ILE A O 1
ATOM 643 N N . SER A 1 81 ? -3.290 -17.680 -1.706 1.00 83.12 81 SER A N 1
ATOM 644 C CA . SER A 1 81 ? -3.999 -18.078 -0.488 1.00 83.12 81 SER A CA 1
ATOM 645 C C . SER A 1 81 ? -3.612 -17.200 0.700 1.00 83.12 81 SER A C 1
ATOM 647 O O . SER A 1 81 ? -4.490 -16.764 1.441 1.00 83.12 81 SER A O 1
ATOM 649 N N . GLY A 1 82 ? -2.318 -16.897 0.846 1.00 87.38 82 GLY A N 1
ATOM 650 C CA . GLY A 1 82 ? -1.801 -16.076 1.941 1.00 87.38 82 GLY A CA 1
ATOM 651 C C . GLY A 1 82 ? -2.303 -14.637 1.881 1.00 87.38 82 GLY A C 1
ATOM 652 O O . GLY A 1 82 ? -2.868 -14.144 2.856 1.00 87.38 82 GLY A O 1
ATOM 653 N N . ASP A 1 83 ? -2.180 -13.990 0.720 1.00 88.69 83 ASP A N 1
ATOM 654 C CA . ASP A 1 83 ? -2.615 -12.607 0.530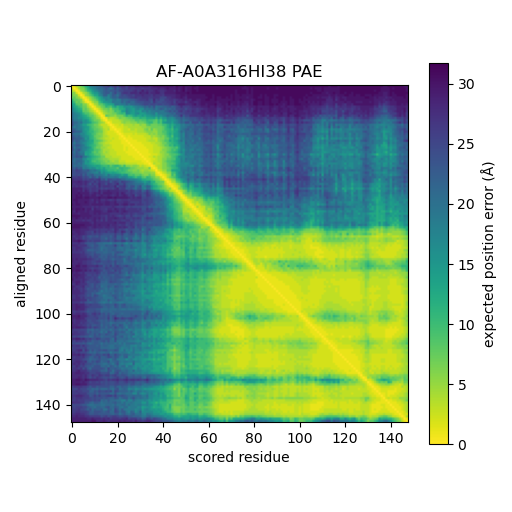 1.00 88.69 83 ASP A CA 1
ATOM 655 C C . ASP A 1 83 ? -4.127 -12.478 0.740 1.00 88.69 83 ASP A C 1
ATOM 657 O O . ASP A 1 83 ? -4.572 -11.493 1.319 1.00 88.69 83 ASP A O 1
ATOM 661 N N . LYS A 1 84 ? -4.926 -13.480 0.344 1.00 89.88 84 LYS A N 1
ATOM 662 C CA . LYS A 1 84 ? -6.378 -13.465 0.574 1.00 89.88 84 LYS A CA 1
ATOM 663 C C . LYS A 1 84 ? -6.725 -13.487 2.065 1.00 89.88 84 LYS A C 1
ATOM 665 O O . LYS A 1 84 ? -7.534 -12.677 2.503 1.00 89.88 84 LYS A O 1
ATOM 670 N N . SER A 1 85 ? -6.097 -14.360 2.853 1.00 91.69 85 SER A N 1
ATOM 671 C CA . SER A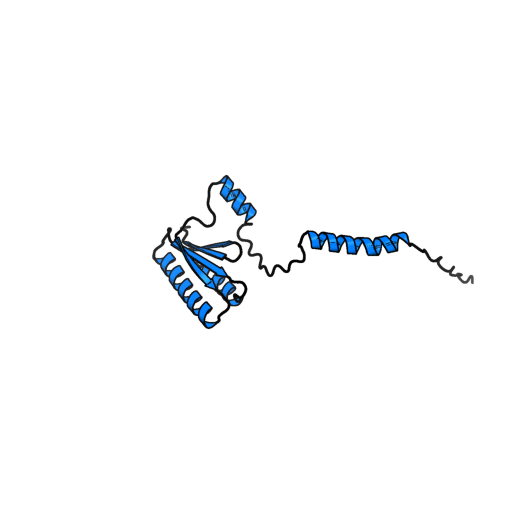 1 85 ? -6.321 -14.401 4.305 1.00 91.69 85 SER A CA 1
ATOM 672 C C . SER A 1 85 ? -5.858 -13.120 5.003 1.00 91.69 85 SER A C 1
ATOM 674 O O . SER A 1 85 ? -6.547 -12.620 5.890 1.00 91.69 85 SER A O 1
ATOM 676 N N . LEU A 1 86 ? -4.722 -12.557 4.582 1.00 93.38 86 LEU A N 1
ATOM 677 C CA . LEU A 1 86 ? -4.229 -11.273 5.087 1.00 93.38 86 LEU A CA 1
ATOM 678 C C . LEU A 1 86 ? -5.167 -10.117 4.733 1.00 93.38 86 LEU A C 1
ATOM 680 O O . LEU A 1 86 ? -5.374 -9.210 5.536 1.00 93.38 86 LEU A O 1
ATOM 684 N N . LEU A 1 87 ? -5.765 -10.168 3.547 1.00 91.81 87 LEU A N 1
ATOM 685 C CA . LEU A 1 87 ? -6.736 -9.192 3.086 1.00 91.81 87 LEU A CA 1
ATOM 686 C C . LEU A 1 87 ? -8.037 -9.263 3.894 1.00 91.81 87 LEU A C 1
ATOM 688 O O . LEU A 1 87 ? -8.569 -8.230 4.292 1.00 91.81 87 LEU A O 1
ATOM 692 N N . ASP A 1 88 ? -8.524 -10.465 4.197 1.00 92.00 88 ASP A N 1
ATOM 693 C CA . ASP A 1 88 ? -9.699 -10.650 5.054 1.00 92.00 88 ASP A CA 1
ATOM 694 C C . ASP A 1 88 ? -9.424 -10.215 6.504 1.00 92.00 88 ASP A C 1
ATOM 696 O O . ASP A 1 88 ? -10.273 -9.574 7.128 1.00 92.00 88 ASP A O 1
ATOM 700 N N . PHE A 1 89 ? -8.216 -10.465 7.020 1.00 92.31 89 PHE A N 1
ATOM 701 C CA . PHE A 1 89 ? -7.768 -9.921 8.305 1.00 92.31 89 PHE A CA 1
ATOM 702 C C . PHE A 1 89 ? -7.755 -8.384 8.299 1.00 92.31 89 PHE A C 1
ATOM 704 O O . PHE A 1 89 ? -8.324 -7.755 9.192 1.00 92.31 89 PHE A O 1
ATOM 711 N N . ALA A 1 90 ? -7.187 -7.769 7.256 1.00 92.19 90 ALA A N 1
ATOM 712 C CA . ALA A 1 90 ? -7.159 -6.318 7.092 1.00 92.19 90 ALA A CA 1
ATOM 713 C C . ALA A 1 90 ? -8.574 -5.710 7.061 1.00 92.19 90 ALA A C 1
ATOM 715 O O . ALA A 1 90 ? -8.814 -4.696 7.716 1.00 92.19 90 ALA A O 1
ATOM 716 N N . LYS A 1 91 ? -9.537 -6.350 6.375 1.00 91.25 91 LYS A N 1
ATOM 717 C CA . LYS A 1 91 ? -10.957 -5.937 6.389 1.00 91.25 91 LYS A CA 1
ATOM 718 C C . LYS A 1 91 ? -11.532 -5.919 7.792 1.00 91.25 91 LYS A C 1
ATOM 720 O O . LYS A 1 91 ? -12.231 -4.974 8.163 1.00 91.25 91 LYS A O 1
ATOM 725 N N . LEU A 1 92 ? -11.279 -6.986 8.544 1.00 91.31 92 LEU A N 1
ATOM 726 C CA . LEU A 1 92 ? -11.813 -7.153 9.887 1.00 91.31 92 LEU A CA 1
ATOM 727 C C . LEU A 1 92 ? -11.246 -6.073 10.812 1.00 91.31 92 LEU A C 1
ATOM 729 O O . LEU A 1 92 ? -12.016 -5.419 11.514 1.00 91.31 92 LEU A O 1
ATOM 733 N N . GLU A 1 93 ? -9.946 -5.784 10.721 1.00 91.00 93 GLU A N 1
ATOM 734 C CA . GLU A 1 93 ? -9.347 -4.721 11.529 1.00 91.00 93 GLU A CA 1
ATOM 735 C C . GLU A 1 93 ? -9.786 -3.317 11.136 1.00 91.00 93 GLU A C 1
ATOM 737 O O . GLU A 1 93 ? -10.059 -2.488 12.003 1.00 91.00 93 GLU A O 1
ATOM 742 N N . ILE A 1 94 ? -9.946 -3.043 9.843 1.00 89.69 94 ILE A N 1
ATOM 743 C CA . ILE A 1 94 ? -10.524 -1.778 9.387 1.00 89.69 94 ILE A CA 1
ATOM 744 C C . ILE A 1 94 ? -11.935 -1.602 9.959 1.00 89.69 94 ILE A C 1
ATOM 746 O O . ILE A 1 94 ? -12.263 -0.544 10.503 1.00 89.69 94 ILE A O 1
ATOM 750 N N . LYS A 1 95 ? -12.764 -2.648 9.896 1.00 89.44 95 LYS A N 1
ATOM 751 C CA . LYS A 1 95 ? -14.118 -2.622 10.453 1.00 89.44 95 LYS A CA 1
ATOM 752 C C . LYS A 1 95 ? -14.097 -2.403 11.967 1.00 89.44 95 LYS A C 1
ATOM 754 O O . LYS A 1 95 ? -14.835 -1.550 12.458 1.00 89.44 95 LYS A O 1
ATOM 759 N N . ASN A 1 96 ? -13.222 -3.097 12.694 1.00 89.25 96 ASN A N 1
ATOM 760 C CA . ASN A 1 96 ? -13.041 -2.907 14.133 1.00 89.25 96 ASN A CA 1
ATOM 761 C C . ASN A 1 96 ? -12.606 -1.476 14.467 1.00 89.25 96 ASN A C 1
ATOM 763 O O . ASN A 1 96 ? -13.161 -0.872 15.386 1.00 89.25 96 ASN A O 1
ATOM 767 N N . MET A 1 97 ? -11.672 -0.895 13.708 1.00 89.38 97 MET A N 1
ATOM 768 C CA . MET A 1 97 ? -11.240 0.495 13.888 1.00 89.38 97 MET A CA 1
ATOM 769 C C . MET A 1 97 ? -12.391 1.487 13.701 1.00 89.38 97 MET A C 1
ATOM 771 O O . MET A 1 97 ? -12.524 2.415 14.499 1.00 89.38 97 MET A O 1
ATOM 775 N N . ILE A 1 98 ? -13.245 1.287 12.691 1.00 87.81 98 ILE A N 1
ATOM 776 C CA . ILE A 1 98 ? -14.419 2.140 12.453 1.00 87.81 98 ILE A CA 1
ATOM 777 C C . ILE A 1 98 ? -15.442 1.980 13.585 1.00 87.81 98 ILE A C 1
ATOM 779 O O . ILE A 1 98 ? -15.918 2.979 14.126 1.00 87.81 98 ILE A O 1
ATOM 783 N N . CYS A 1 99 ? -15.759 0.742 13.983 1.00 88.06 99 CYS A N 1
ATOM 784 C CA . CYS A 1 99 ? -16.729 0.461 15.045 1.00 88.06 99 CYS A CA 1
ATOM 785 C C . CYS A 1 99 ? -16.288 1.027 16.402 1.00 88.06 99 CYS A C 1
ATOM 787 O O . CYS A 1 99 ? -17.093 1.619 17.118 1.00 88.06 99 CYS A O 1
ATOM 789 N N . THR A 1 100 ? -15.006 0.882 16.741 1.00 88.94 100 THR A N 1
ATOM 790 C CA . THR A 1 100 ? -14.431 1.381 18.001 1.00 88.94 100 THR A CA 1
ATOM 791 C C . THR A 1 100 ? -14.074 2.866 17.954 1.00 88.94 100 THR A C 1
ATOM 793 O O . THR A 1 100 ? -13.794 3.457 18.996 1.00 88.94 100 THR A O 1
ATOM 796 N N . LYS A 1 101 ? -14.079 3.486 16.763 1.00 86.69 101 LYS A N 1
ATOM 797 C CA . LYS A 1 101 ? -13.634 4.871 16.519 1.00 86.69 101 LYS A CA 1
ATOM 798 C C . LYS A 1 101 ? -12.237 5.143 17.089 1.00 86.69 101 LYS A C 1
ATOM 800 O O . LYS A 1 101 ? -11.952 6.243 17.573 1.00 86.69 101 LYS A O 1
ATOM 805 N N . SER A 1 102 ? -11.369 4.131 17.063 1.00 81.50 102 SER A N 1
ATOM 806 C CA . SER A 1 102 ? -10.056 4.209 17.697 1.00 81.50 102 SER A CA 1
ATOM 807 C C . SER A 1 102 ? -9.145 5.189 16.959 1.00 81.50 102 SER A C 1
ATOM 809 O O . SER A 1 102 ? -8.921 5.083 15.755 1.00 81.50 102 SER A O 1
ATOM 811 N N . ARG A 1 103 ? -8.595 6.163 17.693 1.00 82.50 103 ARG A N 1
ATOM 812 C CA . ARG A 1 103 ? -7.669 7.176 17.149 1.00 82.50 103 ARG A CA 1
ATOM 813 C C . ARG A 1 103 ? -6.198 6.812 17.359 1.00 82.50 103 ARG A C 1
ATOM 815 O O . ARG A 1 103 ? -5.332 7.487 16.815 1.00 82.50 103 ARG A O 1
ATOM 822 N N . THR A 1 104 ? -5.923 5.771 18.142 1.00 85.69 104 THR A N 1
ATOM 823 C CA . THR A 1 104 ? -4.567 5.313 18.484 1.00 85.69 104 THR A CA 1
ATOM 824 C C . THR A 1 104 ? -4.096 4.161 17.609 1.00 85.69 104 THR A C 1
ATOM 826 O O . THR A 1 104 ? -2.892 3.947 17.495 1.00 85.69 104 THR A O 1
ATOM 829 N N . LEU A 1 105 ? -5.030 3.438 16.991 1.00 88.94 105 LEU A N 1
ATOM 830 C CA . LEU A 1 105 ? -4.747 2.317 16.105 1.00 88.94 105 LEU A CA 1
ATOM 831 C C . LEU A 1 105 ? -4.682 2.778 14.646 1.00 88.94 105 LEU A C 1
ATOM 833 O O . LEU A 1 105 ? -5.335 3.749 14.238 1.00 88.94 105 LEU A O 1
ATOM 837 N N . GLY A 1 106 ? -3.869 2.068 13.877 1.00 89.69 106 GLY A N 1
ATOM 838 C CA . GLY A 1 106 ? -3.783 2.174 12.432 1.00 89.69 106 GLY A CA 1
ATOM 839 C C . GLY A 1 106 ? -3.391 0.834 11.820 1.00 89.69 106 GLY A C 1
ATOM 840 O O . GLY A 1 106 ? -3.004 -0.105 12.516 1.00 89.69 106 GLY A O 1
ATOM 841 N N . LEU A 1 107 ? -3.471 0.758 10.500 1.00 93.25 107 LEU A N 1
ATOM 842 C CA . LEU A 1 107 ? -3.060 -0.401 9.722 1.00 93.25 107 LEU A CA 1
ATOM 843 C C . LEU A 1 107 ? -2.020 0.042 8.690 1.00 93.25 107 LEU A C 1
ATOM 845 O O . LEU A 1 107 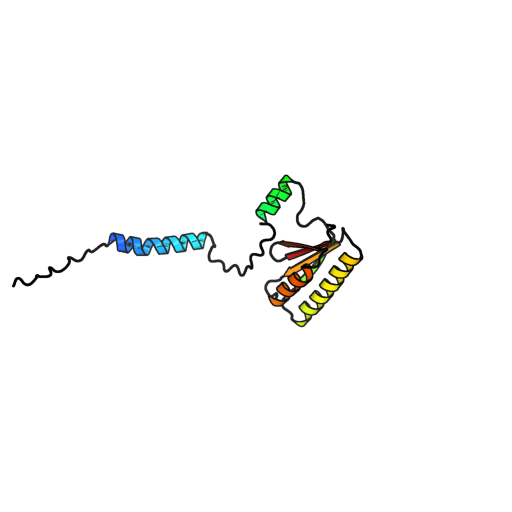? -2.232 1.028 7.989 1.00 93.25 107 LEU A O 1
ATOM 849 N N . GLN A 1 108 ? -0.889 -0.653 8.631 1.00 93.62 108 GLN A N 1
ATOM 850 C CA . GLN A 1 108 ? 0.139 -0.485 7.607 1.00 93.62 108 GLN A CA 1
ATOM 851 C C . GLN A 1 108 ? 0.085 -1.694 6.675 1.00 93.62 108 GLN A C 1
ATOM 853 O O . GLN A 1 108 ? 0.295 -2.830 7.102 1.00 93.62 108 GLN A O 1
ATOM 858 N N . LEU A 1 109 ? -0.188 -1.433 5.403 1.00 93.44 109 LEU A N 1
ATOM 859 C CA . LEU A 1 109 ? -0.312 -2.429 4.347 1.00 93.44 109 LEU A CA 1
ATOM 860 C C . LEU A 1 109 ? 0.908 -2.315 3.435 1.00 93.44 109 LEU A C 1
ATOM 862 O O . LEU A 1 109 ? 0.994 -1.374 2.654 1.00 93.44 109 LEU A O 1
ATOM 866 N N . HIS A 1 110 ? 1.843 -3.251 3.562 1.00 93.44 110 HIS A N 1
ATOM 867 C CA . HIS A 1 110 ? 3.088 -3.282 2.804 1.00 93.44 110 HIS A CA 1
ATOM 868 C C . HIS A 1 110 ? 2.965 -4.185 1.575 1.00 93.44 110 HIS A C 1
ATOM 870 O O . HIS A 1 110 ? 2.559 -5.348 1.686 1.00 93.44 110 HIS A O 1
ATOM 876 N N . PHE A 1 111 ? 3.371 -3.683 0.413 1.00 91.31 111 PHE A N 1
ATOM 877 C CA . PHE A 1 111 ? 3.403 -4.423 -0.844 1.00 91.31 111 PHE A CA 1
ATOM 878 C C . PHE A 1 111 ? 4.840 -4.817 -1.181 1.00 91.31 111 PHE A C 1
ATOM 880 O O . PHE A 1 111 ? 5.635 -4.007 -1.644 1.00 91.31 111 PHE A O 1
ATOM 887 N N . GLY A 1 112 ? 5.178 -6.090 -0.967 1.00 88.31 112 GLY A N 1
ATOM 888 C CA . GLY A 1 112 ? 6.485 -6.613 -1.350 1.00 88.31 112 GLY A CA 1
ATOM 889 C C . GLY A 1 112 ? 6.668 -6.677 -2.871 1.00 88.31 112 GLY A C 1
ATOM 890 O O . GLY A 1 112 ? 5.711 -6.606 -3.639 1.00 88.31 112 GLY A O 1
ATOM 891 N N . ALA A 1 113 ? 7.902 -6.924 -3.317 1.00 86.88 113 ALA A N 1
ATOM 892 C CA . ALA A 1 113 ? 8.285 -6.925 -4.738 1.00 86.88 113 ALA A CA 1
ATOM 893 C C . ALA A 1 113 ? 7.478 -7.878 -5.649 1.00 86.88 113 ALA A C 1
ATOM 895 O O . ALA A 1 113 ? 7.449 -7.697 -6.865 1.00 86.88 113 ALA A O 1
ATOM 896 N N . HIS A 1 114 ? 6.841 -8.902 -5.077 1.00 89.25 114 HIS A N 1
ATOM 897 C CA . HIS A 1 114 ? 6.033 -9.889 -5.799 1.00 89.25 114 HIS A CA 1
ATOM 898 C C . HIS A 1 114 ? 4.526 -9.754 -5.537 1.00 89.25 114 HIS A C 1
ATOM 900 O O . HIS A 1 114 ? 3.749 -10.600 -5.984 1.00 89.25 114 HIS A O 1
ATOM 906 N N . ALA A 1 115 ? 4.097 -8.713 -4.818 1.00 88.75 115 ALA A N 1
ATOM 907 C CA . ALA A 1 115 ? 2.689 -8.471 -4.551 1.00 88.75 115 ALA A CA 1
ATOM 908 C C . ALA A 1 115 ? 1.906 -8.324 -5.863 1.00 88.75 115 ALA A C 1
ATOM 910 O O . ALA A 1 115 ? 2.331 -7.662 -6.813 1.00 88.75 115 ALA A O 1
ATOM 911 N N . LYS A 1 116 ? 0.735 -8.960 -5.926 1.00 89.94 116 LYS A N 1
ATOM 912 C CA . LYS A 1 116 ? -0.105 -8.898 -7.121 1.00 89.94 116 LYS A CA 1
ATOM 913 C C . LYS A 1 116 ? -0.844 -7.570 -7.179 1.00 89.94 116 LYS A C 1
ATOM 915 O O . LYS A 1 116 ? -1.439 -7.137 -6.195 1.00 89.94 116 LYS A O 1
ATOM 920 N N . TYR A 1 117 ? -0.923 -6.998 -8.378 1.00 86.88 117 TYR A N 1
ATOM 921 C CA . TYR A 1 117 ? -1.699 -5.784 -8.635 1.00 86.88 117 TYR A CA 1
ATOM 922 C C . TYR A 1 117 ? -3.168 -5.912 -8.194 1.00 86.88 117 TYR A C 1
ATOM 924 O O . TYR A 1 117 ? -3.745 -4.984 -7.639 1.00 86.88 117 TYR A O 1
ATOM 932 N N . GLN A 1 118 ? -3.768 -7.092 -8.354 1.00 89.62 118 GLN A N 1
ATOM 933 C CA . GLN A 1 118 ? -5.131 -7.347 -7.883 1.00 89.62 118 GLN A CA 1
ATOM 934 C C . GLN A 1 118 ? -5.278 -7.169 -6.361 1.00 89.62 118 GLN A C 1
ATOM 936 O O . GLN A 1 118 ? -6.288 -6.632 -5.904 1.00 89.62 118 GLN A O 1
ATOM 941 N N . THR A 1 119 ? -4.284 -7.592 -5.573 1.00 90.38 119 THR A N 1
ATOM 942 C CA . THR A 1 119 ? -4.275 -7.411 -4.113 1.00 90.38 119 THR A CA 1
ATOM 943 C C . THR A 1 119 ? -4.267 -5.926 -3.769 1.00 90.38 119 THR A C 1
ATOM 945 O O . THR A 1 119 ? -5.029 -5.478 -2.918 1.00 90.38 119 THR A O 1
ATOM 948 N N . PHE A 1 120 ? -3.471 -5.149 -4.500 1.00 88.62 120 PHE A N 1
ATOM 949 C CA . PHE A 1 120 ? -3.397 -3.704 -4.352 1.00 88.62 120 PHE A 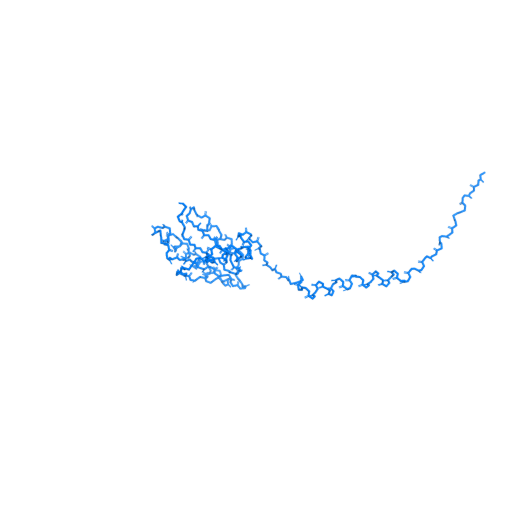CA 1
ATOM 950 C C . PHE A 1 120 ? -4.724 -3.000 -4.660 1.00 88.62 120 PHE A C 1
ATOM 952 O O . PHE A 1 120 ? -5.223 -2.245 -3.830 1.00 88.62 120 PHE A O 1
ATOM 959 N N . VAL A 1 121 ? -5.348 -3.296 -5.804 1.00 89.06 121 VAL A N 1
ATOM 960 C CA . VAL A 1 121 ? -6.664 -2.731 -6.160 1.00 89.06 121 VAL A CA 1
ATOM 961 C C . VAL A 1 121 ? -7.706 -3.066 -5.096 1.00 89.06 121 VAL A C 1
ATOM 963 O O . VAL A 1 121 ? -8.475 -2.201 -4.687 1.00 89.06 121 VAL A O 1
ATOM 966 N N . SER A 1 122 ? -7.683 -4.301 -4.593 1.00 90.25 122 SER A N 1
ATOM 967 C CA . SER A 1 122 ? -8.591 -4.735 -3.532 1.00 90.25 122 SER A CA 1
ATOM 968 C C . SER A 1 122 ? -8.390 -3.917 -2.249 1.00 90.25 122 SER A C 1
ATOM 970 O O . SER A 1 122 ? -9.373 -3.521 -1.631 1.00 90.25 122 SER A O 1
ATOM 972 N N . VAL A 1 123 ? -7.136 -3.634 -1.861 1.00 90.69 123 VAL A N 1
ATOM 973 C CA . VAL A 1 123 ? -6.777 -2.740 -0.737 1.00 90.69 123 VAL A CA 1
ATOM 974 C C . VAL A 1 123 ? -7.367 -1.346 -0.906 1.00 90.69 123 VAL A C 1
ATOM 976 O O . VAL A 1 123 ? -7.984 -0.842 0.030 1.00 90.69 123 VAL A O 1
ATOM 979 N N . ILE A 1 124 ? -7.232 -0.744 -2.085 1.00 88.00 124 ILE A N 1
ATOM 980 C CA . ILE A 1 124 ? -7.786 0.588 -2.352 1.00 88.00 124 ILE A CA 1
ATOM 981 C C . ILE A 1 124 ? -9.313 0.592 -2.225 1.00 88.00 124 ILE A C 1
ATOM 983 O O . ILE A 1 124 ? -9.861 1.479 -1.573 1.00 88.00 124 ILE A O 1
ATOM 987 N N . ASP A 1 125 ? -9.984 -0.423 -2.770 1.00 87.94 125 ASP A N 1
ATOM 988 C CA . ASP A 1 125 ? -11.441 -0.583 -2.680 1.00 87.94 125 ASP A CA 1
ATOM 989 C C . ASP A 1 125 ? -11.926 -0.735 -1.225 1.00 87.94 125 ASP A C 1
ATOM 991 O O . ASP A 1 125 ? -12.955 -0.201 -0.829 1.00 87.94 125 ASP A O 1
ATOM 995 N N . MET A 1 126 ? -11.145 -1.383 -0.357 1.00 85.69 126 MET A N 1
ATOM 996 C CA . MET A 1 126 ? -11.458 -1.418 1.079 1.00 85.69 126 MET A CA 1
ATOM 997 C C . MET A 1 126 ? -11.264 -0.067 1.777 1.00 85.69 126 MET A C 1
ATOM 999 O O . MET A 1 126 ? -11.944 0.227 2.762 1.00 85.69 126 MET A O 1
ATOM 1003 N N . CYS A 1 127 ? -10.314 0.742 1.308 1.00 83.12 127 CYS A N 1
ATOM 1004 C CA . CYS A 1 127 ? -9.974 2.022 1.924 1.00 83.12 127 CYS A CA 1
ATOM 1005 C C . CYS A 1 127 ? -10.946 3.151 1.553 1.00 83.12 127 CYS A C 1
ATOM 1007 O O . CYS A 1 127 ? -10.905 4.204 2.188 1.00 83.12 127 CYS A O 1
ATOM 1009 N N . SER A 1 128 ? -11.835 2.954 0.574 1.00 77.75 128 SER A N 1
ATOM 1010 C CA . SER A 1 128 ? -12.809 3.962 0.135 1.00 77.75 128 SER A CA 1
ATOM 1011 C C . SER A 1 128 ? -14.012 4.136 1.076 1.00 77.75 128 SER A C 1
ATOM 1013 O O . SER A 1 128 ? -14.953 4.852 0.740 1.00 77.75 128 SER A O 1
ATOM 1015 N N . ALA A 1 129 ? -14.009 3.503 2.253 1.00 72.81 129 ALA A N 1
ATOM 1016 C CA . ALA A 1 129 ? -15.067 3.654 3.247 1.00 72.81 129 ALA A CA 1
ATOM 1017 C C . ALA A 1 129 ? -15.066 5.050 3.911 1.00 72.81 129 ALA A C 1
ATOM 1019 O O . ALA A 1 129 ? -14.021 5.581 4.288 1.00 72.81 129 ALA A O 1
ATOM 1020 N N . ASP A 1 130 ? -16.264 5.595 4.151 1.00 63.28 130 ASP A N 1
ATOM 1021 C CA . ASP A 1 130 ? -16.543 7.009 4.487 1.00 63.28 130 ASP A CA 1
ATOM 1022 C C . ASP A 1 130 ? -16.027 7.543 5.851 1.00 63.28 130 ASP A C 1
ATOM 1024 O O . ASP A 1 130 ? -16.387 8.635 6.288 1.00 63.28 130 ASP A O 1
ATOM 1028 N N . ALA A 1 131 ? -15.148 6.819 6.545 1.00 69.88 131 ALA A N 1
ATOM 1029 C CA . ALA A 1 131 ? -14.587 7.220 7.844 1.00 69.88 131 ALA A CA 1
ATOM 1030 C C . ALA A 1 131 ? -13.070 6.986 7.974 1.00 69.88 131 ALA A C 1
ATOM 1032 O O . ALA A 1 131 ? -12.482 7.167 9.047 1.00 69.88 131 ALA A O 1
ATOM 1033 N N . LEU A 1 132 ? -12.427 6.560 6.889 1.00 81.81 132 LEU A N 1
ATOM 1034 C CA . LEU A 1 132 ? -11.004 6.263 6.861 1.00 81.81 132 LEU A CA 1
ATOM 1035 C C . LEU A 1 132 ? -10.252 7.377 6.149 1.00 81.81 132 LEU A C 1
ATOM 1037 O O . LEU A 1 132 ? -10.708 7.959 5.169 1.00 81.81 132 LEU A O 1
ATOM 1041 N N . THR A 1 133 ? -9.059 7.664 6.644 1.00 83.69 133 THR A N 1
ATOM 1042 C CA . THR A 1 133 ? -8.033 8.329 5.851 1.00 83.69 133 THR A CA 1
ATOM 1043 C C . THR A 1 133 ? -6.975 7.300 5.543 1.00 83.69 133 THR A C 1
ATOM 1045 O O . THR A 1 133 ? -6.539 6.563 6.430 1.00 83.69 133 THR A O 1
ATOM 1048 N N . TRP A 1 134 ? -6.575 7.248 4.283 1.00 85.25 134 TRP A N 1
ATOM 1049 C CA . TRP A 1 134 ? -5.478 6.415 3.846 1.00 85.25 134 TRP A CA 1
ATOM 1050 C C . TRP A 1 134 ? -4.448 7.269 3.116 1.00 85.25 134 TRP A C 1
ATOM 1052 O O . TRP A 1 134 ? -4.798 8.241 2.446 1.00 85.25 134 TRP A O 1
ATOM 1062 N N . VAL A 1 135 ? -3.175 6.942 3.310 1.00 83.62 135 VAL A N 1
ATOM 1063 C CA . VAL A 1 135 ? -2.046 7.670 2.732 1.00 83.62 135 VAL A CA 1
ATOM 1064 C C . VAL A 1 135 ? -1.077 6.652 2.134 1.00 83.62 135 VAL A C 1
ATOM 1066 O O . VAL A 1 135 ? -0.523 5.844 2.889 1.00 83.62 135 VAL A O 1
ATOM 1069 N N . PRO A 1 136 ? -0.874 6.659 0.806 1.00 83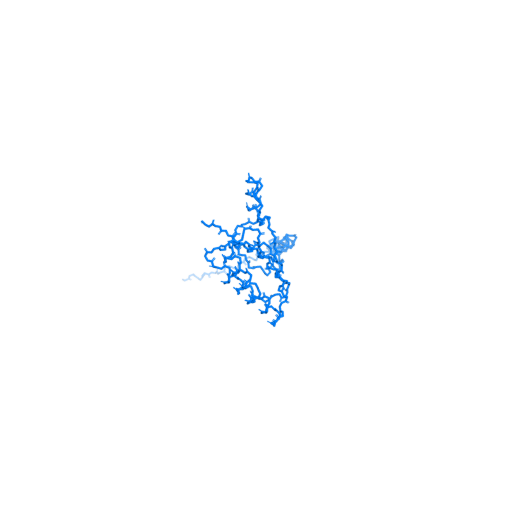.75 136 PRO A N 1
ATOM 1070 C CA . PRO A 1 136 ? 0.168 5.863 0.178 1.00 83.75 136 PRO A CA 1
ATOM 1071 C C . PRO A 1 136 ? 1.535 6.518 0.417 1.00 83.75 136 PRO A C 1
ATOM 1073 O O . PRO A 1 136 ? 1.702 7.723 0.235 1.00 83.75 136 PRO A O 1
ATOM 1076 N N . ILE A 1 137 ? 2.522 5.735 0.843 1.00 81.50 137 ILE A N 1
ATOM 1077 C CA . ILE A 1 137 ? 3.906 6.172 1.039 1.00 81.50 137 ILE A CA 1
ATOM 1078 C C . ILE A 1 137 ? 4.818 5.053 0.541 1.00 81.50 137 ILE A C 1
ATOM 1080 O O . ILE A 1 137 ? 4.959 4.029 1.200 1.00 81.50 137 ILE A O 1
ATOM 1084 N N . GLN A 1 138 ? 5.482 5.275 -0.597 1.00 83.12 138 GLN A N 1
ATOM 1085 C CA . GLN A 1 138 ? 6.352 4.276 -1.233 1.00 83.12 138 GLN A CA 1
ATOM 1086 C C . GLN A 1 138 ? 5.597 2.957 -1.490 1.00 83.12 138 GLN A C 1
ATOM 1088 O O . GLN A 1 138 ? 4.593 2.968 -2.197 1.00 83.12 138 GLN A O 1
ATOM 1093 N N . ASP A 1 139 ? 6.065 1.855 -0.902 1.00 86.69 139 ASP A N 1
ATOM 1094 C CA . ASP A 1 139 ? 5.490 0.514 -1.030 1.00 86.69 139 ASP A CA 1
ATOM 1095 C C . ASP A 1 139 ? 4.453 0.211 0.069 1.00 86.69 139 ASP A C 1
ATOM 1097 O O . ASP A 1 139 ? 3.984 -0.919 0.199 1.00 86.69 139 ASP A O 1
ATOM 1101 N N . ASP A 1 140 ? 4.102 1.206 0.888 1.00 88.81 140 ASP A N 1
ATOM 1102 C CA . ASP A 1 140 ? 3.177 1.079 2.007 1.00 88.81 140 ASP A CA 1
ATOM 1103 C C . ASP A 1 140 ? 1.909 1.916 1.799 1.00 88.81 140 ASP A C 1
ATOM 1105 O O . ASP A 1 140 ? 1.935 3.025 1.266 1.00 88.81 140 ASP A O 1
ATOM 1109 N N . ILE A 1 141 ? 0.785 1.420 2.312 1.00 89.88 141 ILE A N 1
ATOM 1110 C CA . ILE A 1 141 ? -0.437 2.201 2.508 1.00 89.88 141 ILE A CA 1
ATOM 1111 C C . ILE A 1 141 ? -0.754 2.234 3.997 1.00 89.88 141 ILE A C 1
ATOM 1113 O O . ILE A 1 141 ? -0.968 1.201 4.633 1.00 89.88 141 ILE A O 1
ATOM 1117 N N . TYR A 1 142 ? -0.816 3.440 4.551 1.00 89.31 142 TYR A N 1
ATOM 1118 C CA . TYR A 1 142 ? -1.222 3.666 5.931 1.00 89.31 142 TYR A CA 1
ATOM 1119 C C . TYR A 1 142 ? -2.702 3.991 5.974 1.00 89.31 142 TYR A C 1
ATOM 1121 O O . TYR A 1 142 ? -3.131 4.951 5.344 1.00 89.31 142 TYR A O 1
ATOM 1129 N N . VAL A 1 143 ? -3.472 3.232 6.746 1.00 90.19 143 VAL A N 1
ATOM 1130 C CA . VAL A 1 143 ? -4.914 3.415 6.924 1.00 90.19 143 VAL A CA 1
ATOM 1131 C C . VAL A 1 143 ? -5.195 3.713 8.384 1.00 90.19 143 VAL A C 1
ATOM 1133 O O . VAL A 1 143 ? -4.717 3.016 9.281 1.00 90.19 143 VAL A O 1
ATOM 1136 N N . TYR A 1 144 ? -5.979 4.750 8.646 1.00 88.44 144 TYR A N 1
ATOM 1137 C CA . TYR A 1 144 ? -6.340 5.115 10.004 1.00 88.44 144 TYR A CA 1
ATOM 1138 C C . TYR A 1 144 ? -7.681 5.842 10.063 1.00 88.44 144 TYR A C 1
ATOM 1140 O O . TYR A 1 144 ? -8.079 6.562 9.147 1.00 88.44 144 TYR A O 1
ATOM 1148 N N . TYR A 1 145 ? -8.384 5.683 11.183 1.00 86.06 145 TYR A N 1
ATOM 1149 C CA . TYR A 1 145 ? -9.645 6.381 11.411 1.00 86.06 145 TYR A CA 1
ATOM 1150 C C . TYR A 1 145 ? -9.408 7.885 11.613 1.00 86.06 145 TYR A C 1
ATOM 1152 O O . TYR A 1 145 ? -8.550 8.295 12.415 1.00 86.06 145 TYR A O 1
ATOM 1160 N N . THR A 1 146 ? -10.202 8.708 10.926 1.00 76.31 146 THR A N 1
ATOM 1161 C CA . THR A 1 146 ? -10.292 10.149 11.176 1.00 76.31 146 THR A CA 1
ATOM 1162 C C . THR A 1 146 ? -11.742 10.539 11.423 1.00 76.31 146 THR A C 1
ATOM 1164 O O . THR A 1 146 ? -12.659 10.003 10.809 1.00 76.31 146 THR A O 1
ATOM 1167 N N . LYS A 1 147 ? -11.961 11.497 12.324 1.00 65.69 147 LYS A N 1
ATOM 1168 C CA . LYS A 1 147 ? -13.278 12.111 12.482 1.00 65.69 147 LYS A CA 1
ATOM 1169 C C . LYS A 1 147 ? -13.332 13.273 11.488 1.00 65.69 147 LYS A C 1
ATOM 1171 O O . LYS A 1 147 ? -12.563 14.216 11.671 1.00 65.69 147 LYS A O 1
ATOM 1176 N N . ARG A 1 148 ? -14.152 13.156 10.439 1.00 56.28 148 ARG A N 1
ATOM 1177 C CA . ARG A 1 148 ? -14.565 14.318 9.638 1.00 56.28 148 ARG A CA 1
ATOM 1178 C C . ARG A 1 148 ? -15.434 15.245 10.482 1.00 56.28 148 ARG A C 1
ATOM 1180 O O . ARG A 1 148 ? -16.176 14.724 11.351 1.00 56.28 148 ARG A O 1
#

Radius of gyration: 27.85 Å; Cα contacts (8 Å, |Δi|>4): 140; chains: 1; bounding box: 47×44×96 Å

Organism: NCBI:txid468058

Nearest PDB structures (foldseek):
  5j3z-assembly2_B  TM=4.882E-01  e=6.162E-01  Mus musculus
  6ca4-assembly2_B  TM=3.818E-01  e=1.116E+00  Danio rerio

Solvent-accessible surface area (backbone atoms only — not comparable to full-atom values): 8967 Å² total; per-residue (Å²): 139,84,80,84,78,81,74,82,79,79,83,81,84,57,63,71,55,56,51,47,67,54,48,52,58,53,52,49,51,53,52,42,52,76,68,52,66,76,58,85,71,93,67,84,86,76,86,62,66,57,68,65,59,46,48,52,49,22,70,74,68,71,44,63,85,75,66,95,50,55,57,52,80,44,78,31,61,48,47,73,71,58,40,49,55,52,49,54,49,51,51,51,50,53,51,50,35,61,76,66,65,37,74,55,49,31,39,33,42,34,52,41,100,54,39,45,68,69,59,53,55,51,51,53,65,64,54,70,46,99,51,50,44,69,45,71,54,93,59,30,35,39,38,33,51,50,88,128

Foldseek 3Di:
DDDDDDDDDDDDPPVVVVVVVVVVVVVVVVVCVVVVVPPPPPDDPPPPDDVVNVVVCCVVVVADVVHQAAEDEQEAQQPPVRLVVSLVVVLVVLVVCVVVVDQRYKYKYFYDPNGDPVSVVSVVVSQPDPFWDWDDDVRIIIIHGDDD

Mean predicted aligned error: 13.98 Å

Sequence (148 aa):
MKILSITPHKRVSYTPGLISLILLPVLCLVFLHQQKKFKHTGVLDIGIVDPDIGRIMAKKYHFKIPPERNYAKVNFNGSISGDKSLLDFAKLEIKNMICTKSRTLGLQLHFGAHAKYQTFVSVIDMCSADALTWVPIQDDIYVYYTKR

pLDDT: mean 78.29, std 14.53, range [36.5, 93.69]